Protein AF-0000000078951931 (afdb_homodimer)

Structure (mmCIF, N/CA/C/O backbone):
data_AF-0000000078951931-model_v1
#
loop_
_entity.id
_entity.type
_entity.pdbx_description
1 polymer 'ATP synthase F(0) sector subunit c'
#
loop_
_atom_site.group_PDB
_atom_site.id
_atom_site.type_symbol
_atom_site.label_atom_id
_atom_site.label_alt_id
_atom_site.label_comp_id
_atom_site.label_asym_id
_atom_site.label_entity_id
_atom_site.label_seq_id
_atom_site.pdbx_PDB_ins_code
_atom_site.Cartn_x
_atom_site.Cartn_y
_atom_site.Cartn_z
_atom_site.occupancy
_atom_site.B_iso_or_equiv
_atom_site.auth_seq_id
_atom_site.auth_comp_id
_atom_site.auth_asym_id
_atom_site.auth_atom_id
_atom_site.pdbx_PDB_model_num
ATOM 1 N N . MET A 1 1 ? -9.625 26.391 21.422 1 83.06 1 MET A N 1
ATOM 2 C CA . MET A 1 1 ? -8.258 25.922 21.219 1 83.06 1 MET A CA 1
ATOM 3 C C . MET A 1 1 ? -7.484 26.875 20.312 1 83.06 1 MET A C 1
ATOM 5 O O . MET A 1 1 ? -8.055 27.469 19.422 1 83.06 1 MET A O 1
ATOM 9 N N . ASP A 1 2 ? -6.27 27.219 20.656 1 94.44 2 ASP A N 1
ATOM 10 C CA . ASP A 1 2 ? -5.469 28.062 19.781 1 94.44 2 ASP A CA 1
ATOM 11 C C . ASP A 1 2 ? -4.844 27.266 18.641 1 94.44 2 ASP A C 1
ATOM 13 O O . ASP A 1 2 ? -4.934 26.031 18.625 1 94.44 2 ASP A O 1
ATOM 17 N N . VAL A 1 3 ? -4.27 27.922 17.781 1 95.19 3 VAL A N 1
ATOM 18 C CA . VAL A 1 3 ? -3.783 27.312 16.547 1 95.19 3 VAL A CA 1
ATOM 19 C C . VAL A 1 3 ? -2.635 26.359 16.859 1 95.19 3 VAL A C 1
ATOM 21 O O . VAL A 1 3 ? -2.521 25.281 16.25 1 95.19 3 VAL A O 1
ATOM 24 N N . GLU A 1 4 ? -1.838 26.672 17.75 1 95.44 4 GLU A N 1
ATOM 25 C CA . GLU A 1 4 ? -0.704 25.828 18.109 1 95.44 4 GLU A CA 1
ATOM 26 C C . GLU A 1 4 ? -1.172 24.516 18.719 1 95.44 4 GLU A C 1
ATOM 28 O O . GLU A 1 4 ? -0.627 23.453 18.406 1 95.44 4 GLU A O 1
ATOM 33 N N . ALA A 1 5 ? -2.049 24.547 19.594 1 97.38 5 ALA A N 1
ATOM 34 C CA . ALA A 1 5 ? -2.621 23.344 20.203 1 97.38 5 ALA A CA 1
ATOM 35 C C . ALA A 1 5 ? -3.287 22.469 19.141 1 97.38 5 ALA A C 1
ATOM 37 O O . ALA A 1 5 ? -3.168 21.234 19.188 1 97.38 5 ALA A O 1
ATOM 38 N N . ALA A 1 6 ? -3.979 23.047 18.281 1 97.25 6 ALA A N 1
ATOM 39 C CA . ALA A 1 6 ? -4.613 22.312 17.188 1 97.25 6 ALA A CA 1
ATOM 40 C C . ALA A 1 6 ? -3.568 21.625 16.297 1 97.25 6 ALA A C 1
ATOM 42 O O . ALA A 1 6 ? -3.783 20.516 15.828 1 97.25 6 ALA A O 1
ATOM 43 N N . ARG A 1 7 ? -2.471 22.344 16.047 1 97.31 7 ARG A N 1
ATOM 44 C CA . ARG A 1 7 ? -1.39 21.781 15.242 1 97.31 7 ARG A CA 1
ATOM 45 C C . ARG A 1 7 ? -0.777 20.562 15.914 1 97.31 7 ARG A C 1
ATOM 47 O O . ARG A 1 7 ? -0.593 19.516 15.266 1 97.31 7 ARG A O 1
ATOM 54 N N . VAL A 1 8 ? -0.581 20.672 17.156 1 97.25 8 VAL A N 1
ATOM 55 C CA . VAL A 1 8 ? 0.051 19.578 17.891 1 97.25 8 VAL A CA 1
ATOM 56 C C . VAL A 1 8 ? -0.883 18.375 17.922 1 97.25 8 VAL A C 1
ATOM 58 O O . VAL A 1 8 ? -0.468 17.25 17.609 1 97.25 8 VAL A O 1
ATOM 61 N N . LEU A 1 9 ? -2.08 18.609 18.188 1 97.88 9 LEU A N 1
ATOM 62 C CA . LEU A 1 9 ? -3.059 17.531 18.234 1 97.88 9 LEU A CA 1
ATOM 63 C C . LEU A 1 9 ? -3.225 16.891 16.859 1 97.88 9 LEU A C 1
ATOM 65 O O . LEU A 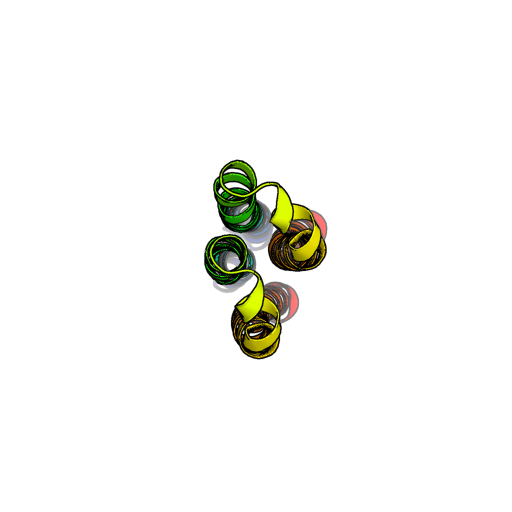1 9 ? -3.262 15.672 16.734 1 97.88 9 LEU A O 1
ATOM 69 N N . GLY A 1 10 ? -3.355 17.703 15.859 1 98.25 10 GLY A N 1
ATOM 70 C CA . GLY A 1 10 ? -3.516 17.203 14.508 1 98.25 10 GLY A CA 1
ATOM 71 C C . GLY A 1 10 ? -2.354 16.344 14.047 1 98.25 10 GLY A C 1
ATOM 72 O O . GLY A 1 10 ? -2.555 15.305 13.422 1 98.25 10 GLY A O 1
ATOM 73 N N . LYS A 1 11 ? -1.172 16.812 14.391 1 98.25 11 LYS A N 1
ATOM 74 C CA . LYS A 1 11 ? 0.007 16.062 13.984 1 98.25 11 LYS A CA 1
ATOM 75 C C . LYS A 1 11 ? 0.028 14.688 14.656 1 98.25 11 LYS A C 1
ATOM 77 O O . LYS A 1 11 ? 0.347 13.68 14.016 1 98.25 11 LYS A O 1
ATOM 82 N N . LEU A 1 12 ? -0.35 14.656 15.891 1 98.44 12 LEU A N 1
ATOM 83 C CA . LEU A 1 12 ? -0.288 13.414 16.656 1 98.44 12 LEU A CA 1
ATOM 84 C C . LEU A 1 12 ? -1.394 12.453 16.219 1 98.44 12 LEU A C 1
ATOM 86 O O . LEU A 1 12 ? -1.139 11.266 15.984 1 98.44 12 LEU A O 1
ATOM 90 N N . VAL A 1 13 ? -2.512 12.992 16.062 1 98.75 13 VAL A N 1
ATOM 91 C CA . VAL A 1 13 ? -3.631 12.148 15.641 1 98.75 13 VAL A CA 1
ATOM 92 C C . VAL A 1 13 ? -3.459 11.742 14.18 1 98.75 13 VAL A C 1
ATOM 94 O O . VAL A 1 13 ? -3.57 10.562 13.844 1 98.75 13 VAL A O 1
ATOM 97 N N . GLY A 1 14 ? -3.16 12.711 13.344 1 98.81 14 GLY A N 1
ATOM 98 C CA . GLY A 1 14 ? -2.953 12.406 11.938 1 98.81 14 GLY A CA 1
ATOM 99 C C . GLY A 1 14 ? -1.845 11.391 11.703 1 98.81 14 GLY A C 1
ATOM 100 O O . GLY A 1 14 ? -2.002 10.461 10.914 1 98.81 14 GLY A O 1
ATOM 101 N N . GLY A 1 15 ? -0.773 11.594 12.43 1 98.88 15 GLY A N 1
ATOM 102 C CA . GLY A 1 15 ? 0.333 10.656 12.32 1 98.88 15 GLY A CA 1
ATOM 103 C C . GLY A 1 15 ? -0.032 9.25 12.742 1 98.88 15 GLY A C 1
ATOM 104 O O . GLY A 1 15 ? 0.363 8.273 12.102 1 98.88 15 GLY A O 1
ATOM 105 N N . GLY A 1 16 ? -0.751 9.172 13.797 1 98.81 16 GLY A N 1
ATOM 106 C CA . GLY A 1 16 ? -1.22 7.871 14.242 1 98.81 16 GLY A CA 1
ATOM 107 C C . GL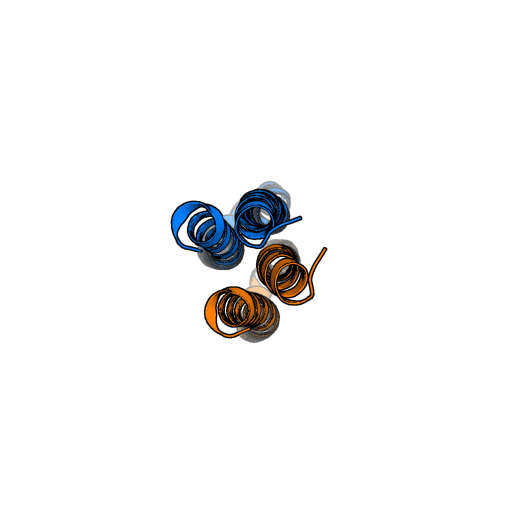Y A 1 16 ? -2.154 7.195 13.258 1 98.81 16 GLY A C 1
ATOM 108 O O . GLY A 1 16 ? -2.016 6.004 12.977 1 98.81 16 GLY A O 1
ATOM 109 N N . VAL A 1 17 ? -3.086 7.898 12.789 1 98.88 17 VAL A N 1
ATOM 110 C CA . VAL A 1 17 ? -4.043 7.375 11.82 1 98.88 17 VAL A CA 1
ATOM 111 C C . VAL A 1 17 ? -3.309 6.922 10.562 1 98.88 17 VAL A C 1
ATOM 113 O O . VAL A 1 17 ? -3.58 5.844 10.023 1 98.88 17 VAL A O 1
ATOM 116 N N . ALA A 1 18 ? -2.373 7.707 10.109 1 98.88 18 ALA A N 1
ATOM 117 C CA . ALA A 1 18 ? -1.583 7.324 8.938 1 98.88 18 ALA A CA 1
ATOM 118 C C . ALA A 1 18 ? -0.861 6 9.172 1 98.88 18 ALA A C 1
ATOM 120 O O . ALA A 1 18 ? -0.787 5.164 8.273 1 98.88 18 ALA A O 1
ATOM 121 N N . ALA A 1 19 ? -0.352 5.793 10.367 1 98.81 19 ALA A N 1
ATOM 122 C CA . ALA A 1 19 ? 0.378 4.57 10.695 1 98.81 19 ALA A CA 1
ATOM 123 C C . ALA A 1 19 ? -0.529 3.346 10.594 1 98.81 19 ALA A C 1
ATOM 125 O O . ALA A 1 19 ? -0.067 2.246 10.281 1 98.81 19 ALA A O 1
ATOM 126 N N . VAL A 1 20 ? -1.777 3.477 10.82 1 98.88 20 VAL A N 1
ATOM 127 C CA . VAL A 1 20 ? -2.73 2.383 10.664 1 98.88 20 VAL A CA 1
ATOM 128 C C . VAL A 1 20 ? -2.727 1.899 9.211 1 98.88 20 VAL A C 1
ATOM 130 O O . VAL A 1 20 ? -2.854 0.701 8.953 1 98.88 20 VAL A O 1
ATOM 133 N N . GLY A 1 21 ? -2.518 2.838 8.289 1 98.81 21 GLY A N 1
ATOM 134 C CA . GLY A 1 21 ? -2.418 2.465 6.887 1 98.81 21 GLY A CA 1
ATOM 135 C C . GLY A 1 21 ? -1.315 1.459 6.613 1 98.81 21 GLY A C 1
ATOM 136 O O . GLY A 1 21 ? -1.511 0.508 5.855 1 98.81 21 GLY A O 1
ATOM 137 N N . ALA A 1 22 ? -0.216 1.686 7.273 1 98.69 22 ALA A N 1
ATOM 138 C CA . ALA A 1 22 ? 0.871 0.719 7.137 1 98.69 22 ALA A CA 1
ATOM 139 C C . ALA A 1 22 ? 0.456 -0.65 7.668 1 98.69 22 ALA A C 1
ATOM 141 O O . ALA A 1 22 ? 0.81 -1.681 7.09 1 98.69 22 ALA A O 1
ATOM 142 N N . GLY A 1 23 ? -0.262 -0.701 8.719 1 98.69 23 GLY A N 1
ATOM 143 C CA . GLY A 1 23 ? -0.792 -1.947 9.25 1 98.69 23 GLY A CA 1
ATOM 144 C C . GLY A 1 23 ? -1.749 -2.641 8.297 1 98.69 23 GLY A C 1
ATOM 145 O O . GLY A 1 23 ? -1.657 -3.854 8.086 1 98.69 23 GLY A O 1
ATOM 146 N N . VAL A 1 24 ? -2.605 -1.891 7.723 1 98.69 24 VAL A N 1
ATOM 147 C CA . VAL A 1 24 ? -3.576 -2.43 6.777 1 98.69 24 VAL A CA 1
ATOM 148 C C . VAL A 1 24 ? -2.848 -3.012 5.566 1 98.69 24 VAL A C 1
ATOM 150 O O . VAL A 1 24 ? -3.254 -4.047 5.027 1 98.69 24 VAL A O 1
ATOM 153 N N . ALA A 1 25 ? -1.795 -2.383 5.172 1 98.81 25 ALA A N 1
ATOM 154 C CA . ALA A 1 25 ? -1.01 -2.865 4.039 1 98.81 25 ALA A CA 1
ATOM 155 C C . ALA A 1 25 ? -0.449 -4.258 4.312 1 98.81 25 ALA A C 1
ATOM 157 O O . ALA A 1 25 ? -0.232 -5.039 3.385 1 98.81 25 ALA A O 1
ATOM 158 N N . SER A 1 26 ? -0.201 -4.605 5.574 1 98.81 26 SER A N 1
ATOM 159 C CA . SER A 1 26 ? 0.3 -5.934 5.91 1 98.81 26 SER A CA 1
ATOM 160 C C . SER A 1 26 ? -0.688 -7.02 5.5 1 98.81 26 SER A C 1
ATOM 162 O O . SER A 1 26 ? -0.289 -8.141 5.184 1 98.81 26 SER A O 1
ATOM 164 N N . VAL A 1 27 ? -1.958 -6.699 5.484 1 98.69 27 VAL A N 1
ATOM 165 C CA . VAL A 1 27 ? -2.977 -7.652 5.051 1 98.69 27 VAL A CA 1
ATOM 166 C C . VAL A 1 27 ? -2.818 -7.934 3.559 1 98.69 27 VAL A C 1
ATOM 168 O O . VAL A 1 27 ? -2.914 -9.086 3.125 1 98.69 27 VAL A O 1
ATOM 171 N N . GLY A 1 28 ? -2.504 -6.895 2.805 1 98.69 28 GLY A N 1
ATOM 172 C CA . GLY A 1 28 ? -2.227 -7.078 1.39 1 98.69 28 GLY A CA 1
ATOM 173 C C . GLY A 1 28 ? -1.021 -7.961 1.128 1 98.69 28 GLY A C 1
ATOM 174 O O . GLY A 1 28 ? -1.112 -8.945 0.387 1 98.69 28 GLY A O 1
ATOM 175 N N . VAL A 1 29 ? 0.065 -7.676 1.806 1 98.81 29 VAL A N 1
ATOM 176 C CA . VAL A 1 29 ? 1.28 -8.469 1.68 1 98.81 29 VAL A CA 1
ATOM 177 C C . VAL A 1 29 ? 0.996 -9.914 2.086 1 98.81 29 VAL A C 1
ATOM 179 O O . VAL A 1 29 ? 1.388 -10.852 1.387 1 98.81 29 VAL A O 1
ATOM 182 N N . GLY A 1 30 ? 0.336 -10.078 3.123 1 98.75 30 GLY A N 1
ATOM 183 C CA . GLY A 1 30 ? -0.005 -11.406 3.615 1 98.75 30 GLY A CA 1
ATOM 184 C C . GLY A 1 30 ? -0.825 -12.211 2.629 1 98.75 30 GLY A C 1
ATOM 185 O O . GLY A 1 30 ? -0.602 -13.414 2.469 1 98.75 30 GLY A O 1
ATOM 186 N N . SER A 1 31 ? -1.733 -11.602 2.027 1 98.75 31 SER A N 1
ATOM 187 C CA . SER A 1 31 ? -2.584 -12.305 1.076 1 98.75 31 SER A CA 1
ATOM 188 C C . SER A 1 31 ? -1.775 -12.828 -0.106 1 98.75 31 SER A C 1
ATOM 190 O O . SER A 1 31 ? -2.047 -13.922 -0.616 1 98.75 31 SER A O 1
ATOM 192 N N . VAL A 1 32 ? -0.851 -12.094 -0.545 1 98.75 32 VAL A N 1
ATOM 193 C CA . VAL A 1 32 ? 0.017 -12.531 -1.633 1 98.75 32 VAL A CA 1
ATOM 194 C C . VAL A 1 32 ? 0.729 -13.82 -1.236 1 98.75 32 VAL A C 1
ATOM 196 O O . VAL A 1 32 ? 0.682 -14.812 -1.967 1 98.75 32 VAL A O 1
ATOM 199 N N . PHE A 1 33 ? 1.316 -13.797 -0.099 1 98.81 33 PHE A N 1
ATOM 200 C CA . PHE A 1 33 ? 2.072 -14.961 0.351 1 98.81 33 PHE A CA 1
ATOM 201 C C . PHE A 1 33 ? 1.139 -16.109 0.693 1 98.81 33 PHE A C 1
ATOM 203 O O . PHE A 1 33 ? 1.471 -17.281 0.46 1 98.81 33 PHE A O 1
ATOM 210 N N . ALA A 1 34 ? -0.011 -15.805 1.231 1 98.62 34 ALA A N 1
ATOM 211 C CA . ALA A 1 34 ? -0.974 -16.859 1.551 1 98.62 34 ALA A CA 1
ATOM 212 C C . ALA A 1 34 ? -1.398 -17.609 0.294 1 98.62 34 ALA A C 1
ATOM 214 O O . ALA A 1 34 ? -1.392 -18.844 0.271 1 98.62 34 ALA A O 1
ATOM 215 N N . GLY A 1 35 ? -1.745 -16.922 -0.699 1 98.31 35 GLY A N 1
ATOM 216 C CA . GLY A 1 35 ? -2.125 -17.531 -1.958 1 98.31 35 GLY A CA 1
ATOM 217 C C . GLY A 1 35 ? -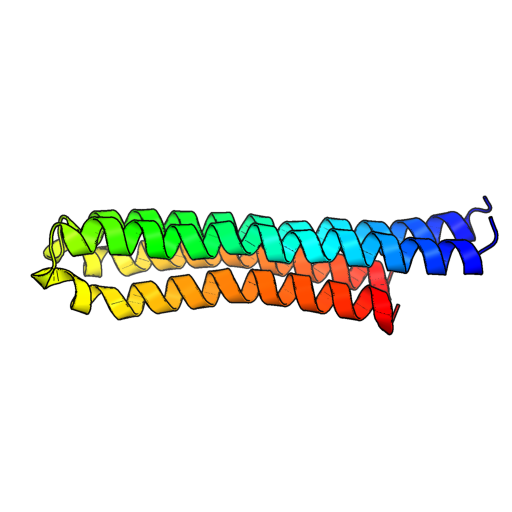1.016 -18.359 -2.572 1 98.31 35 GLY A C 1
ATOM 218 O O . GLY A 1 35 ? -1.261 -19.469 -3.074 1 98.31 35 GLY A O 1
ATOM 219 N N . PHE A 1 36 ? 0.169 -17.875 -2.463 1 98.75 36 PHE A N 1
ATOM 220 C CA . PHE A 1 36 ? 1.321 -18.578 -3.02 1 98.75 36 PHE A CA 1
ATOM 221 C C . PHE A 1 36 ? 1.627 -19.844 -2.217 1 98.75 36 PHE A C 1
ATOM 223 O O . PHE A 1 36 ? 1.715 -20.938 -2.779 1 98.75 36 PHE A O 1
ATOM 230 N N . LEU A 1 37 ? 1.75 -19.703 -0.9 1 98.56 37 LEU A N 1
ATOM 231 C CA . LEU A 1 37 ? 2.246 -20.781 -0.059 1 98.56 37 LEU A CA 1
ATOM 232 C C . LEU A 1 37 ? 1.237 -21.922 0.012 1 98.56 37 LEU A C 1
ATOM 234 O O . LEU A 1 37 ? 1.614 -23.094 -0.038 1 98.56 37 LEU A O 1
ATOM 238 N N . GLU A 1 38 ? 0.01 -21.5 0.114 1 98.25 38 GLU A N 1
ATOM 239 C CA . GLU A 1 38 ? -1.021 -22.531 0.151 1 98.25 38 GLU A CA 1
ATOM 240 C C . GLU A 1 38 ? -0.988 -23.391 -1.111 1 98.25 38 GLU A C 1
ATOM 242 O O . GLU A 1 38 ? -1.042 -24.625 -1.036 1 98.25 38 GLU A O 1
ATOM 247 N N . SER A 1 39 ? -0.819 -22.844 -2.254 1 98.25 39 SER A N 1
ATOM 248 C CA . SER A 1 39 ? -0.843 -23.547 -3.537 1 98.25 39 SER A CA 1
ATOM 249 C C . SER A 1 39 ? 0.5 -24.203 -3.832 1 98.25 39 SER A C 1
ATOM 251 O O . SER A 1 39 ? 0.55 -25.281 -4.422 1 98.25 39 SER A O 1
ATOM 253 N N . ALA A 1 40 ? 1.499 -23.594 -3.455 1 98.19 40 ALA A N 1
ATOM 254 C CA . ALA A 1 40 ? 2.838 -24.141 -3.664 1 98.19 40 ALA A CA 1
ATOM 255 C C . ALA A 1 40 ? 3.023 -25.438 -2.896 1 98.19 40 ALA A C 1
ATOM 257 O O . ALA A 1 40 ? 3.709 -26.359 -3.365 1 98.19 40 ALA A O 1
ATOM 258 N N . LEU A 1 41 ? 2.449 -25.516 -1.73 1 97.75 41 LEU A N 1
ATOM 259 C CA . LEU A 1 41 ? 2.545 -26.734 -0.929 1 97.75 41 LEU A CA 1
ATOM 260 C C . LEU A 1 41 ? 1.73 -27.859 -1.553 1 97.75 41 LEU A C 1
ATOM 262 O O . LEU A 1 41 ? 2.055 -29.047 -1.374 1 97.75 41 LEU A O 1
ATOM 266 N N . ARG A 1 42 ? 0.754 -27.516 -2.346 1 96.44 42 ARG A N 1
ATOM 267 C CA . ARG A 1 42 ? -0.082 -28.5 -3.023 1 96.44 42 ARG A CA 1
ATOM 268 C C . ARG A 1 42 ? 0.529 -28.906 -4.359 1 96.44 42 ARG A C 1
ATOM 270 O O . ARG A 1 42 ? 0.263 -30 -4.859 1 96.44 42 ARG A O 1
ATOM 277 N N . ASN A 1 43 ? 1.388 -28.016 -4.977 1 97.5 43 ASN A N 1
ATOM 278 C CA . ASN A 1 43 ? 2.074 -28.234 -6.242 1 97.5 43 ASN A CA 1
ATOM 279 C C . ASN A 1 43 ? 3.494 -27.672 -6.219 1 97.5 43 ASN A C 1
ATOM 281 O O . ASN A 1 43 ? 3.795 -26.703 -6.91 1 97.5 43 ASN A O 1
ATOM 285 N N . PRO A 1 44 ? 4.402 -28.281 -5.469 1 97.5 44 PRO A N 1
ATOM 286 C CA . PRO A 1 44 ? 5.75 -27.75 -5.262 1 97.5 44 PRO A CA 1
ATOM 287 C C . PRO A 1 44 ? 6.559 -27.672 -6.555 1 97.5 44 PRO A C 1
ATOM 289 O O . PRO A 1 44 ? 7.449 -26.828 -6.684 1 97.5 44 PRO A O 1
ATOM 292 N N . ALA A 1 45 ? 6.211 -28.391 -7.535 1 97.69 45 ALA A N 1
ATOM 293 C CA . ALA A 1 45 ? 6.961 -28.422 -8.789 1 97.69 45 ALA A CA 1
ATOM 294 C C . ALA A 1 45 ? 6.754 -27.141 -9.586 1 97.69 45 ALA A C 1
ATOM 296 O O . ALA A 1 45 ? 7.609 -26.766 -10.383 1 97.69 45 ALA A O 1
ATOM 297 N N . ALA A 1 46 ? 5.672 -26.5 -9.328 1 97.5 46 ALA A N 1
ATOM 298 C CA . ALA A 1 46 ? 5.336 -25.312 -10.102 1 97.5 46 ALA A CA 1
ATOM 299 C C . ALA A 1 46 ? 5.734 -24.031 -9.352 1 97.5 46 ALA A C 1
ATOM 301 O O . ALA A 1 46 ? 5.684 -22.938 -9.914 1 97.5 46 ALA A O 1
ATOM 302 N N . ALA A 1 47 ? 6.062 -24.109 -8.148 1 98.06 47 ALA A N 1
ATOM 303 C CA . ALA A 1 47 ? 6.227 -22.969 -7.25 1 98.06 47 ALA A CA 1
ATOM 304 C C . ALA A 1 47 ? 7.336 -22.047 -7.738 1 98.06 47 ALA A C 1
ATOM 306 O O . ALA A 1 47 ? 7.16 -20.828 -7.777 1 98.06 47 ALA A O 1
ATOM 307 N N . ASP A 1 48 ? 8.406 -22.547 -8.18 1 98 48 ASP A N 1
ATOM 308 C CA . ASP A 1 48 ? 9.555 -21.719 -8.57 1 98 48 ASP A CA 1
ATOM 309 C C . ASP A 1 48 ? 9.219 -20.859 -9.781 1 98 48 ASP A C 1
ATOM 311 O O . ASP A 1 48 ? 9.711 -19.734 -9.898 1 98 48 ASP A O 1
ATOM 315 N N . GLY A 1 49 ? 8.406 -21.359 -10.594 1 97.38 49 GLY A N 1
ATOM 316 C CA . GLY A 1 49 ? 8.031 -20.625 -11.797 1 97.38 49 GLY A CA 1
ATOM 317 C C . GLY A 1 49 ? 7.184 -19.406 -11.508 1 97.38 49 GLY A C 1
ATOM 318 O O . GLY A 1 49 ? 7.027 -18.531 -12.375 1 97.38 49 GLY A O 1
ATOM 319 N N . GLN A 1 50 ? 6.652 -19.438 -10.297 1 98.12 50 GLN A N 1
ATOM 320 C CA . GLN A 1 50 ? 5.758 -18.328 -9.953 1 98.12 50 GLN A CA 1
ATOM 321 C C . GLN A 1 50 ? 6.41 -17.391 -8.953 1 98.12 50 GLN A C 1
ATOM 323 O O . GLN A 1 50 ? 5.809 -16.391 -8.555 1 98.12 50 GLN A O 1
ATOM 328 N N . GLN A 1 51 ? 7.602 -17.547 -8.57 1 97.94 51 GLN A N 1
ATOM 329 C CA . GLN A 1 51 ? 8.281 -16.781 -7.531 1 97.94 51 GLN A CA 1
ATOM 330 C C . GLN A 1 51 ? 8.453 -15.32 -7.941 1 97.94 51 GLN A C 1
ATOM 332 O O . GLN A 1 51 ? 8.344 -14.422 -7.113 1 97.94 51 GLN A O 1
ATOM 337 N N . GLY A 1 52 ? 8.75 -15.156 -9.258 1 97.62 52 GLY A N 1
ATOM 338 C CA . GLY A 1 52 ? 8.875 -13.781 -9.727 1 97.62 52 GLY A CA 1
ATOM 339 C C . GLY A 1 52 ? 7.613 -12.969 -9.531 1 97.62 52 GLY A C 1
ATOM 340 O O . GLY A 1 52 ? 7.668 -11.828 -9.07 1 97.62 52 GLY A O 1
ATOM 341 N N . ARG A 1 53 ? 6.566 -13.617 -9.82 1 98.25 53 ARG A N 1
ATOM 342 C CA . ARG A 1 53 ? 5.277 -12.953 -9.664 1 98.25 53 ARG A CA 1
ATOM 343 C C . ARG A 1 53 ? 4.953 -12.734 -8.188 1 98.25 53 ARG A C 1
ATOM 345 O O . ARG A 1 53 ? 4.375 -11.711 -7.82 1 98.25 53 ARG A O 1
ATOM 352 N N . LEU A 1 54 ? 5.332 -13.617 -7.383 1 98.5 54 LEU A N 1
ATOM 353 C CA . LEU A 1 54 ? 5.184 -13.477 -5.938 1 98.5 54 LEU A CA 1
ATOM 354 C C . LEU A 1 54 ? 5.895 -12.227 -5.438 1 98.5 54 LEU A C 1
ATOM 356 O O . LEU A 1 54 ? 5.309 -11.422 -4.707 1 98.5 54 LEU A O 1
ATOM 360 N N . PHE A 1 55 ? 7.086 -12.047 -5.859 1 98.44 55 PHE A N 1
ATOM 361 C CA . PHE A 1 55 ? 7.91 -10.961 -5.348 1 98.44 55 PHE A CA 1
ATOM 362 C C . PHE A 1 55 ? 7.438 -9.617 -5.895 1 98.44 55 PHE A C 1
ATOM 364 O O . PHE A 1 55 ? 7.488 -8.609 -5.191 1 98.44 55 PHE A O 1
ATOM 371 N N . ILE A 1 56 ? 6.938 -9.648 -7.113 1 98.38 56 ILE A N 1
ATOM 372 C CA . ILE A 1 56 ? 6.391 -8.414 -7.676 1 98.38 56 ILE A CA 1
ATOM 373 C C . ILE A 1 56 ? 5.156 -7.988 -6.887 1 98.38 56 ILE A C 1
ATOM 375 O O . ILE A 1 56 ? 5.031 -6.824 -6.496 1 98.38 56 ILE A O 1
ATOM 379 N N . GLY A 1 57 ? 4.289 -8.969 -6.645 1 98.5 57 GLY A N 1
ATOM 380 C CA . GLY A 1 57 ? 3.111 -8.672 -5.84 1 98.5 57 GLY A CA 1
ATOM 381 C C . GLY A 1 57 ? 3.447 -8.203 -4.438 1 98.5 57 GLY A C 1
ATOM 382 O O . GLY A 1 57 ? 2.846 -7.254 -3.934 1 98.5 57 GLY A O 1
ATOM 383 N N . PHE A 1 58 ? 4.426 -8.875 -3.893 1 98.25 58 PHE A N 1
ATOM 384 C CA . PHE A 1 58 ? 4.918 -8.516 -2.568 1 98.25 58 PHE A CA 1
ATOM 385 C C . PHE A 1 58 ? 5.441 -7.086 -2.555 1 98.25 58 PHE A C 1
ATOM 387 O O . PHE A 1 58 ? 5.047 -6.285 -1.704 1 98.25 58 PHE A O 1
ATOM 394 N N . ALA A 1 59 ? 6.258 -6.762 -3.43 1 98.62 59 ALA A N 1
ATOM 395 C CA . ALA A 1 59 ? 6.902 -5.449 -3.48 1 98.62 59 ALA A CA 1
ATOM 396 C C . ALA A 1 59 ? 5.871 -4.344 -3.695 1 98.62 59 ALA A C 1
ATOM 398 O O . ALA A 1 59 ? 5.938 -3.291 -3.055 1 98.62 59 ALA A O 1
ATOM 399 N N . ALA A 1 60 ? 4.914 -4.602 -4.559 1 98.56 60 ALA A N 1
ATOM 400 C CA . ALA A 1 60 ? 3.891 -3.613 -4.887 1 98.56 60 ALA A CA 1
ATOM 401 C C . ALA A 1 60 ? 2.996 -3.328 -3.684 1 98.56 60 ALA A C 1
ATOM 403 O O . ALA A 1 60 ? 2.723 -2.168 -3.365 1 98.56 60 ALA A O 1
ATOM 404 N N . ALA A 1 61 ? 2.598 -4.383 -3.029 1 98.81 61 ALA A N 1
ATOM 405 C CA . ALA A 1 61 ? 1.761 -4.227 -1.842 1 98.81 61 ALA A CA 1
ATOM 406 C C . ALA A 1 61 ? 2.523 -3.531 -0.719 1 98.81 61 ALA A C 1
ATOM 408 O O . ALA A 1 61 ? 1.983 -2.645 -0.051 1 98.81 61 ALA A O 1
ATOM 409 N N . GLU A 1 62 ? 3.715 -3.955 -0.539 1 98.69 62 GLU A N 1
ATOM 410 C CA . GLU A 1 62 ? 4.574 -3.385 0.495 1 98.69 62 GLU A CA 1
ATOM 411 C C . GLU A 1 62 ? 4.793 -1.892 0.268 1 98.69 62 GLU A C 1
ATOM 413 O O . GLU A 1 62 ? 4.777 -1.105 1.218 1 98.69 62 GLU A O 1
ATOM 418 N N . LEU A 1 63 ? 5.035 -1.455 -0.967 1 98.75 63 LEU A N 1
ATOM 419 C CA . LEU A 1 63 ? 5.277 -0.058 -1.313 1 98.75 63 LEU A CA 1
ATOM 420 C C . LEU A 1 63 ? 4.152 0.833 -0.797 1 98.75 63 LEU A C 1
ATOM 422 O O . LEU A 1 63 ? 4.41 1.917 -0.269 1 98.75 63 LEU A O 1
ATOM 426 N N . LEU A 1 64 ? 2.965 0.352 -0.856 1 98.88 64 LEU A N 1
ATOM 427 C CA . LEU A 1 64 ? 1.813 1.136 -0.423 1 98.88 64 LEU A CA 1
ATOM 428 C C . LEU A 1 64 ? 1.816 1.314 1.092 1 98.88 64 LEU A C 1
ATOM 430 O O . LEU A 1 64 ? 1.405 2.361 1.599 1 98.88 64 LEU A O 1
ATOM 434 N N . GLY A 1 65 ? 2.232 0.333 1.846 1 98.81 65 GLY A N 1
ATOM 435 C CA . GLY A 1 65 ? 2.42 0.469 3.281 1 98.81 65 GLY A CA 1
ATOM 436 C C . GLY A 1 65 ? 3.52 1.446 3.65 1 98.81 65 GLY A C 1
ATOM 437 O O . GLY A 1 65 ? 3.359 2.252 4.57 1 98.81 65 GLY A O 1
ATOM 438 N N . LEU A 1 66 ? 4.609 1.322 2.92 1 98.81 66 LEU A N 1
ATOM 439 C CA . LEU A 1 66 ? 5.727 2.227 3.166 1 98.81 66 LEU A CA 1
ATOM 440 C C . LEU A 1 66 ? 5.316 3.678 2.932 1 98.81 66 LEU A C 1
ATOM 442 O O . LEU A 1 66 ? 5.742 4.574 3.662 1 98.81 66 LEU A O 1
ATOM 446 N N . LEU A 1 67 ? 4.465 3.914 1.945 1 98.88 67 LEU A N 1
ATOM 447 C CA . LEU A 1 67 ? 4 5.27 1.674 1 98.88 67 LEU A CA 1
ATOM 448 C C . LEU A 1 67 ? 3.172 5.801 2.838 1 98.88 67 LEU A C 1
ATOM 450 O O . LEU A 1 67 ? 3.316 6.965 3.229 1 98.88 67 LEU A O 1
ATOM 454 N N . SER A 1 68 ? 2.344 4.984 3.344 1 98.94 68 SER A N 1
ATOM 455 C CA . SER A 1 68 ? 1.591 5.379 4.531 1 98.94 68 SER A CA 1
ATOM 456 C C . SER A 1 68 ? 2.521 5.727 5.688 1 98.94 68 SER A C 1
ATOM 458 O O . SER A 1 68 ? 2.273 6.684 6.422 1 98.94 68 SER A O 1
ATOM 460 N N . PHE A 1 69 ? 3.529 4.961 5.871 1 98.88 69 PHE A N 1
ATOM 461 C C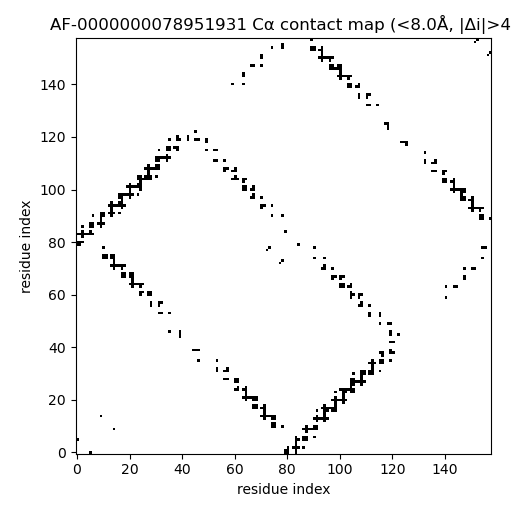A . PHE A 1 69 ? 4.512 5.207 6.922 1 98.88 69 PHE A CA 1
ATOM 462 C C . PHE A 1 69 ? 5.203 6.551 6.715 1 98.88 69 PHE A C 1
ATOM 464 O O . PHE A 1 69 ? 5.391 7.309 7.668 1 98.88 69 PHE A O 1
ATOM 471 N N . VAL A 1 70 ? 5.574 6.855 5.477 1 98.81 70 VAL A N 1
ATOM 472 C CA . VAL A 1 70 ? 6.23 8.125 5.16 1 98.81 70 VAL A CA 1
ATOM 473 C C . VAL A 1 70 ? 5.312 9.289 5.527 1 98.81 70 VAL A C 1
ATOM 475 O O . VAL A 1 70 ? 5.758 10.273 6.109 1 98.81 70 VAL A O 1
ATOM 478 N N . ILE A 1 71 ? 4.051 9.195 5.258 1 98.88 71 ILE A N 1
ATOM 479 C CA . ILE A 1 71 ? 3.098 10.242 5.598 1 98.88 71 ILE A CA 1
ATOM 480 C C . ILE A 1 71 ? 3.043 10.422 7.113 1 98.88 71 ILE A C 1
ATOM 482 O O . ILE A 1 71 ? 2.945 11.547 7.609 1 98.88 71 ILE A O 1
ATOM 486 N N . SER A 1 72 ? 3.07 9.281 7.781 1 98.88 72 SER A N 1
ATOM 487 C CA . SER A 1 72 ? 3.07 9.352 9.242 1 98.88 72 SER A CA 1
ATOM 488 C C . SER A 1 72 ? 4.262 10.156 9.75 1 98.88 72 SER A C 1
ATOM 490 O O . SER A 1 72 ? 4.105 11.039 10.602 1 98.88 72 SER A O 1
ATOM 492 N N . ILE A 1 73 ? 5.387 9.867 9.164 1 98.69 73 ILE A N 1
ATOM 493 C CA . ILE A 1 73 ? 6.609 10.555 9.562 1 98.69 73 ILE A CA 1
ATOM 494 C C . ILE A 1 73 ? 6.5 12.039 9.219 1 98.69 73 ILE A C 1
ATOM 496 O O . ILE A 1 73 ? 6.844 12.898 10.031 1 98.69 73 ILE A O 1
ATOM 500 N N . LEU A 1 74 ? 6.012 12.391 8.086 1 98.56 74 LEU A N 1
ATOM 501 C CA . LEU A 1 74 ? 5.863 13.773 7.652 1 98.56 74 LEU A CA 1
ATOM 502 C C . LEU A 1 74 ? 4.93 14.539 8.586 1 98.56 74 LEU A C 1
ATOM 504 O O . LEU A 1 74 ? 5.215 15.68 8.953 1 98.56 74 LEU A O 1
ATOM 508 N N . LEU A 1 75 ? 3.883 13.914 8.992 1 98.75 75 LEU A N 1
ATOM 509 C CA . LEU A 1 75 ? 2.916 14.555 9.883 1 98.75 75 LEU A CA 1
ATOM 510 C C . LEU A 1 75 ? 3.529 14.82 11.25 1 98.75 75 LEU A C 1
ATOM 512 O O . LEU A 1 75 ? 3.359 15.906 11.812 1 98.75 75 LEU A O 1
ATOM 516 N N . ILE A 1 76 ? 4.258 13.883 11.727 1 97.81 76 ILE A N 1
ATOM 517 C CA . ILE A 1 76 ? 4.75 13.961 13.102 1 97.81 76 ILE A CA 1
ATOM 518 C C . ILE A 1 76 ? 5.953 14.898 13.164 1 97.81 76 ILE A C 1
ATOM 520 O O . ILE A 1 76 ? 6.086 15.688 14.102 1 97.81 76 ILE A O 1
ATOM 524 N N . PHE A 1 77 ? 6.68 14.93 12.094 1 97 77 PHE A N 1
ATOM 525 C CA . PHE A 1 77 ? 7.969 15.586 12.258 1 97 77 PHE A CA 1
ATOM 526 C C . PHE A 1 77 ? 8.039 16.859 11.414 1 97 77 PHE A C 1
ATOM 528 O O . PHE A 1 77 ? 8.875 17.719 11.656 1 97 77 PHE A O 1
ATOM 535 N N . VAL A 1 78 ? 7.297 16.875 10.336 1 92.06 78 VAL A N 1
ATOM 536 C CA . VAL A 1 78 ? 7.496 17.984 9.398 1 92.06 78 VAL A CA 1
ATOM 537 C C . VAL A 1 78 ? 6.289 18.922 9.438 1 92.06 78 VAL A C 1
ATOM 539 O O . VAL A 1 78 ? 6.438 20.141 9.328 1 92.06 78 VAL A O 1
ATOM 542 N N . ALA A 1 79 ? 5.09 18.469 9.641 1 86.5 79 ALA A N 1
ATOM 543 C CA . ALA A 1 79 ? 3.891 19.281 9.508 1 86.5 79 ALA A CA 1
ATOM 544 C C . ALA A 1 79 ? 3.674 20.141 10.75 1 86.5 79 ALA A C 1
ATOM 546 O O . ALA A 1 79 ? 4.172 19.828 11.828 1 86.5 79 ALA A O 1
ATOM 547 N N . MET B 1 1 ? -13.18 26.922 19.406 1 76.81 1 MET B N 1
ATOM 548 C CA . MET B 1 1 ? -12.062 26.75 18.469 1 76.81 1 MET B CA 1
ATOM 549 C C . MET B 1 1 ? -12.188 27.703 17.297 1 76.81 1 MET B C 1
ATOM 551 O O . MET B 1 1 ? -13.281 27.922 16.781 1 76.81 1 MET B O 1
ATOM 555 N N . ASP B 1 2 ? -11.242 28.531 17.047 1 92.25 2 ASP B N 1
ATOM 556 C CA . ASP B 1 2 ? -11.266 29.469 15.93 1 92.25 2 ASP B CA 1
ATOM 557 C C . ASP B 1 2 ? -11.125 28.734 14.594 1 92.25 2 ASP B C 1
ATOM 559 O O . ASP B 1 2 ? -10.734 27.562 14.562 1 92.25 2 ASP B O 1
ATOM 563 N N . VAL B 1 3 ? -11.5 29.375 13.547 1 94.81 3 VAL B N 1
ATOM 564 C CA . VAL B 1 3 ? -11.57 28.766 12.219 1 94.81 3 VAL B CA 1
ATOM 565 C C . VAL B 1 3 ? -10.172 28.328 11.781 1 94.81 3 VAL B C 1
ATOM 567 O O . VAL B 1 3 ? -10.016 27.297 11.133 1 94.81 3 VAL B O 1
ATOM 570 N N . GLU B 1 4 ? -9.242 29.141 12.102 1 95.62 4 GLU B N 1
ATOM 571 C CA . GLU B 1 4 ? -7.875 28.797 11.719 1 95.62 4 GLU B CA 1
ATOM 572 C C . GLU B 1 4 ? -7.395 27.531 12.43 1 95.62 4 GLU B C 1
ATOM 574 O O . GLU B 1 4 ? -6.734 26.688 11.828 1 95.62 4 GLU B O 1
ATOM 579 N N . ALA B 1 5 ? -7.668 27.391 13.719 1 97.38 5 ALA B N 1
ATOM 580 C CA . ALA B 1 5 ? -7.316 26.188 14.477 1 97.38 5 ALA B CA 1
ATOM 581 C C . ALA B 1 5 ? -8.031 24.969 13.93 1 97.38 5 ALA B C 1
ATOM 583 O O . ALA B 1 5 ? -7.449 23.875 13.836 1 97.38 5 ALA B O 1
ATOM 584 N N . ALA B 1 6 ? -9.195 25.109 13.57 1 96.81 6 ALA B N 1
ATOM 585 C CA . ALA B 1 6 ? -9.984 24.016 12.992 1 96.81 6 ALA B CA 1
ATOM 586 C C . ALA B 1 6 ? -9.414 23.594 11.641 1 96.81 6 ALA B C 1
ATOM 588 O O . ALA B 1 6 ? -9.383 22.391 11.328 1 96.81 6 ALA B O 1
ATOM 589 N N . ARG B 1 7 ? -9 24.547 10.789 1 97.19 7 ARG B N 1
ATOM 590 C CA . ARG B 1 7 ? -8.414 24.25 9.484 1 97.19 7 ARG B CA 1
ATOM 591 C C . ARG B 1 7 ? -7.125 23.453 9.625 1 97.19 7 ARG B C 1
ATOM 593 O O . ARG B 1 7 ? -6.922 22.469 8.914 1 97.19 7 ARG B O 1
ATOM 600 N N . VAL B 1 8 ? -6.375 23.828 10.625 1 96.81 8 VAL B N 1
ATOM 601 C CA . VAL B 1 8 ? -5.086 23.156 10.82 1 96.81 8 VAL B CA 1
ATOM 602 C C . VAL B 1 8 ? -5.309 21.734 11.297 1 96.81 8 VAL B C 1
ATOM 604 O O . VAL B 1 8 ? -4.699 20.797 10.773 1 96.81 8 VAL B O 1
ATOM 607 N N . LEU B 1 9 ? -6.18 21.562 12.195 1 97.62 9 LEU B N 1
ATOM 608 C CA . LEU B 1 9 ? -6.504 20.234 12.695 1 97.62 9 LEU B CA 1
ATOM 609 C C . LEU B 1 9 ? -7.082 19.359 11.586 1 97.62 9 LEU B C 1
ATOM 611 O O . LEU B 1 9 ? -6.676 18.203 11.43 1 97.62 9 LEU B O 1
ATOM 615 N N . GLY B 1 10 ? -7.957 19.922 10.867 1 97.94 10 GLY B N 1
ATOM 616 C CA . GLY B 1 10 ? -8.609 19.188 9.797 1 97.94 10 GLY B CA 1
ATOM 617 C C . GLY B 1 10 ? -7.645 18.719 8.719 1 97.94 10 GLY B C 1
ATOM 618 O O . GLY B 1 10 ? -7.723 17.578 8.266 1 97.94 10 GLY B O 1
ATOM 619 N N . LYS B 1 11 ? -6.73 19.562 8.352 1 98.19 11 LYS B N 1
ATOM 620 C CA . LYS B 1 11 ? -5.816 19.188 7.281 1 98.19 11 LYS B CA 1
ATOM 621 C C . LYS B 1 11 ? -4.855 18.094 7.746 1 98.19 11 LYS B C 1
ATOM 623 O O . LYS B 1 11 ? -4.531 17.188 6.984 1 98.19 11 LYS B O 1
ATOM 628 N N . LEU B 1 12 ? -4.516 18.156 8.945 1 98.56 12 LEU B N 1
ATOM 629 C CA . LEU B 1 12 ? -3.535 17.188 9.422 1 98.56 12 LEU B CA 1
ATOM 630 C C . LEU B 1 12 ? -4.195 15.844 9.711 1 98.56 12 LEU B C 1
ATOM 632 O O . LEU B 1 12 ? -3.666 14.797 9.328 1 98.56 12 LEU B O 1
ATOM 636 N N . VAL B 1 13 ? -5.375 15.867 10.289 1 98.75 13 VAL B N 1
ATOM 637 C CA . VAL B 1 13 ? -6.109 14.625 10.516 1 98.75 13 VAL B CA 1
ATOM 638 C C . VAL B 1 13 ? -6.57 14.055 9.18 1 98.75 13 VAL B C 1
ATOM 640 O O . VAL B 1 13 ? -6.461 12.844 8.945 1 98.75 13 VAL B O 1
ATOM 643 N N . GLY B 1 14 ? -7.031 14.945 8.375 1 98.69 14 GLY B N 1
ATOM 644 C CA . GLY B 1 14 ? -7.434 14.516 7.043 1 98.69 14 GLY B CA 1
ATOM 645 C C . GLY B 1 14 ? -6.305 13.883 6.254 1 98.69 14 GLY B C 1
ATOM 646 O O . GLY B 1 14 ? -6.512 12.891 5.555 1 98.69 14 GLY B O 1
ATOM 647 N N . GLY B 1 15 ? -5.117 14.461 6.387 1 98.81 15 GLY B N 1
ATOM 648 C CA . GLY B 1 15 ? -3.955 13.867 5.742 1 98.81 15 GLY B CA 1
ATOM 649 C C . GLY B 1 15 ? -3.666 12.453 6.211 1 98.81 15 GLY B C 1
ATOM 650 O O . GLY B 1 15 ? -3.334 11.586 5.406 1 98.81 15 GLY B O 1
ATOM 651 N N . GLY B 1 16 ? -3.834 12.242 7.469 1 98.81 16 GLY B N 1
ATOM 652 C CA . GLY B 1 16 ? -3.654 10.906 8 1 98.81 16 GLY B CA 1
ATOM 653 C C . GLY B 1 16 ? -4.699 9.922 7.508 1 98.81 16 GLY B C 1
ATOM 654 O O . GLY B 1 16 ? -4.371 8.789 7.148 1 98.81 16 GLY B O 1
ATOM 655 N N . VAL B 1 17 ? -5.957 10.344 7.516 1 98.88 17 VAL B N 1
ATOM 656 C CA . VAL B 1 17 ? -7.047 9.5 7.043 1 98.88 17 VAL B CA 1
ATOM 657 C C . VAL B 1 17 ? -6.824 9.148 5.574 1 98.88 17 VAL B C 1
ATOM 659 O O . VAL B 1 17 ? -7.02 7.996 5.172 1 98.88 17 VAL B O 1
ATOM 662 N N . ALA B 1 18 ? -6.391 10.086 4.793 1 98.81 18 ALA B N 1
ATOM 663 C CA . ALA B 1 18 ? -6.109 9.828 3.383 1 98.81 18 ALA B CA 1
ATOM 664 C C . ALA B 1 18 ? -5.027 8.766 3.225 1 98.81 18 ALA B C 1
ATOM 666 O O . ALA B 1 18 ? -5.117 7.902 2.346 1 98.81 18 ALA B O 1
ATOM 667 N N . ALA B 1 19 ? -4.047 8.773 4.129 1 98.75 19 ALA B N 1
ATOM 668 C CA . ALA B 1 19 ? -2.938 7.824 4.047 1 98.75 19 ALA B CA 1
ATOM 669 C C . ALA B 1 19 ? -3.414 6.398 4.301 1 98.75 19 ALA B C 1
ATOM 671 O O . ALA B 1 19 ? -2.818 5.441 3.803 1 98.75 19 ALA B O 1
ATOM 672 N N . VAL B 1 20 ? -4.465 6.203 5.055 1 98.94 20 VAL B N 1
ATOM 673 C CA . VAL B 1 20 ? -5.051 4.883 5.27 1 98.94 20 VAL B CA 1
ATOM 674 C C . VAL B 1 20 ? -5.531 4.309 3.939 1 98.94 20 VAL B C 1
ATOM 676 O O . VAL B 1 20 ? -5.453 3.1 3.713 1 98.94 20 VAL B O 1
ATOM 679 N N . GLY B 1 21 ? -5.898 5.199 3.088 1 98.81 21 GLY B N 1
ATOM 680 C CA . GLY B 1 21 ? -6.316 4.785 1.759 1 98.81 21 GLY B CA 1
ATOM 681 C C . GLY B 1 21 ? -5.238 4.039 0.997 1 98.81 21 GLY B C 1
ATOM 682 O O . GLY B 1 21 ? -5.531 3.086 0.271 1 98.81 21 GLY B O 1
ATOM 683 N N . ALA B 1 22 ? -4.012 4.434 1.188 1 98.75 22 ALA B N 1
ATOM 684 C CA . ALA B 1 22 ? -2.91 3.715 0.552 1 98.75 22 ALA B CA 1
ATOM 685 C C . ALA B 1 22 ? -2.787 2.297 1.104 1 98.75 22 ALA B C 1
ATOM 687 O O . ALA B 1 22 ? -2.531 1.353 0.356 1 98.75 22 ALA B O 1
ATOM 688 N N . GLY B 1 23 ? -3.027 2.139 2.355 1 98.69 23 GLY B N 1
ATOM 689 C CA . GLY B 1 23 ? -3.053 0.813 2.951 1 98.69 23 GLY B CA 1
ATOM 690 C C . GLY B 1 23 ? -4.16 -0.067 2.402 1 98.69 23 GLY B C 1
ATOM 691 O O . GLY B 1 23 ? -3.934 -1.242 2.104 1 98.69 23 GLY B O 1
ATOM 692 N N . VAL B 1 24 ? -5.316 0.484 2.275 1 98.81 24 VAL B N 1
ATOM 693 C CA . VAL B 1 24 ? -6.461 -0.246 1.738 1 98.81 24 VAL B CA 1
ATOM 694 C C . VAL B 1 24 ? -6.172 -0.671 0.3 1 98.81 24 VAL B C 1
ATOM 696 O O . VAL B 1 24 ? -6.52 -1.783 -0.106 1 98.81 24 VAL B O 1
ATOM 699 N N . ALA B 1 25 ? -5.535 0.179 -0.472 1 98.88 25 ALA B N 1
ATOM 700 C CA . ALA B 1 25 ? -5.156 -0.168 -1.839 1 98.88 25 ALA B CA 1
ATOM 701 C C . ALA B 1 25 ? -4.215 -1.369 -1.859 1 98.88 25 ALA B C 1
ATOM 703 O O . ALA B 1 25 ? -4.254 -2.182 -2.785 1 98.88 25 ALA B O 1
ATOM 704 N N . SER B 1 26 ? -3.35 -1.502 -0.852 1 98.88 26 SER B N 1
ATOM 705 C CA . SER B 1 26 ? -2.465 -2.658 -0.743 1 98.88 26 SER B CA 1
ATOM 706 C C . SER B 1 26 ? -3.26 -3.955 -0.651 1 98.88 26 SER B C 1
ATOM 708 O O . SER B 1 26 ? -2.848 -4.98 -1.196 1 98.88 26 SER B O 1
ATOM 710 N N . VAL B 1 27 ? -4.402 -3.934 0.037 1 98.88 27 VAL B N 1
ATOM 711 C CA . VAL B 1 27 ? -5.273 -5.102 0.124 1 98.88 27 VAL B CA 1
ATOM 712 C C . VAL B 1 27 ? -5.801 -5.457 -1.264 1 98.88 27 VAL B C 1
ATOM 714 O O . VAL B 1 27 ? -5.883 -6.633 -1.622 1 98.88 27 VAL B O 1
ATOM 717 N N . GLY B 1 28 ? -6.094 -4.434 -1.995 1 98.75 28 GLY B N 1
ATOM 718 C CA . GLY B 1 28 ? -6.492 -4.648 -3.375 1 98.75 28 GLY B CA 1
ATOM 719 C C . GLY B 1 28 ? -5.414 -5.312 -4.211 1 98.75 28 GLY B C 1
ATOM 720 O O . GLY B 1 28 ? -5.676 -6.309 -4.895 1 98.75 28 GLY B O 1
ATOM 721 N N . VAL B 1 29 ? -4.195 -4.82 -4.133 1 98.81 29 VAL B N 1
ATOM 722 C CA . VAL B 1 29 ? -3.066 -5.406 -4.848 1 98.81 29 VAL B CA 1
ATOM 723 C C . VAL B 1 29 ? -2.873 -6.855 -4.406 1 98.81 29 VAL B C 1
ATOM 725 O O . VAL B 1 29 ? -2.713 -7.75 -5.242 1 98.81 29 VAL B O 1
ATOM 728 N N . GLY B 1 30 ? -2.939 -7.055 -3.146 1 98.81 30 GLY B N 1
ATOM 729 C CA . GLY B 1 30 ? -2.771 -8.398 -2.604 1 98.81 30 GLY B CA 1
ATOM 730 C C . GLY B 1 30 ? -3.795 -9.383 -3.125 1 98.81 30 GLY B C 1
ATOM 731 O O . GLY B 1 30 ? -3.459 -10.531 -3.434 1 98.81 30 GLY B O 1
ATOM 732 N N . SER B 1 31 ? -5.008 -8.938 -3.215 1 98.69 31 SER B N 1
ATOM 733 C CA . SER B 1 31 ? -6.074 -9.82 -3.686 1 98.69 31 SER B CA 1
ATOM 734 C C . SER B 1 31 ? -5.855 -10.227 -5.141 1 98.69 31 SER B C 1
ATOM 736 O O . SER B 1 31 ? -6.109 -11.367 -5.516 1 98.69 31 SER B O 1
ATOM 738 N N . VAL B 1 32 ? -5.414 -9.352 -5.969 1 98.81 32 VAL B N 1
ATOM 739 C CA . VAL B 1 32 ? -5.133 -9.617 -7.375 1 98.81 32 VAL B CA 1
ATOM 740 C C . VAL B 1 32 ? -4.055 -10.695 -7.492 1 98.81 32 VAL B C 1
ATOM 742 O O . VAL B 1 32 ? -4.234 -11.688 -8.195 1 98.81 32 VAL B O 1
ATOM 745 N N . PHE B 1 33 ? -3.012 -10.547 -6.742 1 98.81 33 PHE B N 1
ATOM 746 C CA . PHE B 1 33 ? -1.896 -11.484 -6.84 1 98.81 33 PHE B CA 1
ATOM 747 C C . PHE B 1 33 ? -2.227 -12.797 -6.148 1 98.81 33 PHE B C 1
ATOM 749 O O . PHE B 1 33 ? -1.823 -13.867 -6.609 1 98.81 33 PHE B O 1
ATOM 756 N N . ALA B 1 34 ? -2.936 -12.703 -5.062 1 98.75 34 ALA B N 1
ATOM 757 C CA . ALA B 1 34 ? -3.348 -13.93 -4.391 1 98.75 34 ALA B CA 1
ATOM 758 C C . ALA B 1 34 ? -4.16 -14.82 -5.328 1 98.75 34 ALA B C 1
ATOM 760 O O . ALA B 1 34 ? -3.881 -16.016 -5.461 1 98.75 34 ALA B O 1
ATOM 761 N N . GLY B 1 35 ? -5.141 -14.227 -5.969 1 98.62 35 GLY B N 1
ATOM 762 C CA . GLY B 1 35 ? -5.953 -14.984 -6.91 1 98.62 35 GLY B CA 1
ATOM 763 C C . GLY B 1 35 ? -5.152 -15.562 -8.062 1 98.62 35 GLY B C 1
ATOM 764 O O . GLY B 1 35 ? -5.316 -16.734 -8.414 1 98.62 35 GLY B O 1
ATOM 765 N N . PHE B 1 36 ? -4.32 -14.797 -8.602 1 98.81 36 PHE B N 1
ATOM 766 C CA . PHE B 1 36 ? -3.506 -15.242 -9.727 1 98.81 36 PHE B CA 1
ATOM 767 C C . PHE B 1 36 ? -2.611 -16.406 -9.312 1 98.81 36 PHE B C 1
ATOM 769 O O . PHE B 1 36 ? -2.576 -17.438 -9.992 1 98.81 36 PHE B O 1
ATOM 776 N N . LEU B 1 37 ? -1.905 -16.25 -8.203 1 98.56 37 LEU B N 1
ATOM 777 C CA . LEU B 1 37 ? -0.901 -17.234 -7.801 1 98.56 37 LEU B CA 1
ATOM 778 C C . LEU B 1 37 ? -1.555 -18.562 -7.414 1 98.56 37 LEU B C 1
ATOM 780 O O . LEU B 1 37 ? -1.036 -19.625 -7.734 1 98.56 37 LEU B O 1
ATOM 784 N N . GLU B 1 38 ? -2.678 -18.406 -6.785 1 98.44 38 GLU B N 1
ATOM 785 C CA . GLU B 1 38 ? -3.416 -19.625 -6.461 1 98.44 38 GLU B CA 1
ATOM 786 C C . GLU B 1 38 ? -3.811 -20.391 -7.727 1 98.44 38 GLU B C 1
ATOM 788 O O . GLU B 1 38 ? -3.611 -21.594 -7.82 1 98.44 38 GLU B O 1
ATOM 793 N N . SER B 1 39 ? -4.266 -19.734 -8.734 1 98.38 39 SER B N 1
ATOM 794 C CA . SER B 1 39 ? -4.719 -20.344 -9.977 1 98.38 39 SER B CA 1
ATOM 795 C C . SER B 1 39 ? -3.543 -20.797 -10.836 1 98.38 39 SER B C 1
ATOM 797 O O . SER B 1 39 ? -3.596 -21.859 -11.461 1 98.38 39 SER B O 1
ATOM 799 N N . ALA B 1 40 ? -2.531 -20.047 -10.852 1 98.44 40 ALA B N 1
ATOM 800 C CA . ALA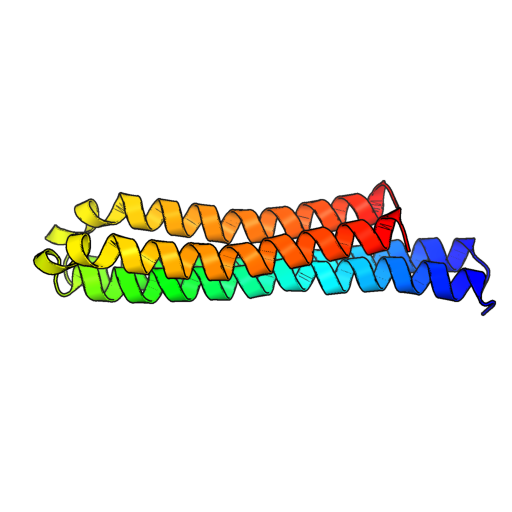 B 1 40 ? -1.353 -20.359 -11.656 1 98.44 40 ALA B CA 1
ATOM 801 C C . ALA B 1 40 ? -0.671 -21.625 -11.172 1 98.44 40 ALA B C 1
ATOM 803 O O . ALA B 1 40 ? -0.134 -22.406 -11.969 1 98.44 40 ALA B O 1
ATOM 804 N N . LEU B 1 41 ? -0.773 -21.875 -9.883 1 98.19 41 LEU B N 1
ATOM 805 C CA . LEU B 1 41 ? -0.128 -23.062 -9.344 1 98.19 41 LEU B CA 1
ATOM 806 C C . LEU B 1 41 ? -1.013 -24.281 -9.516 1 98.19 41 LEU B C 1
ATOM 808 O O . LEU B 1 41 ? -0.526 -25.422 -9.477 1 98.19 41 LEU B O 1
ATOM 812 N N . ARG B 1 42 ? -2.291 -23.984 -9.766 1 96.38 42 ARG B N 1
ATOM 813 C CA . ARG B 1 42 ? -3.211 -25.078 -10.086 1 96.38 42 ARG B CA 1
ATOM 814 C C . ARG B 1 42 ? -3.131 -25.453 -11.562 1 96.38 42 ARG B C 1
ATOM 816 O O . ARG B 1 42 ? -3.352 -26.609 -11.93 1 96.38 42 ARG B O 1
ATOM 823 N N . ASN B 1 43 ? -2.74 -24.516 -12.414 1 97.12 43 ASN B N 1
ATOM 824 C CA . ASN B 1 43 ? -2.607 -24.688 -13.859 1 97.12 43 ASN B CA 1
ATOM 825 C C . ASN B 1 43 ? -1.436 -23.891 -14.414 1 97.12 43 ASN B C 1
ATOM 827 O O . ASN B 1 43 ? -1.636 -22.875 -15.086 1 97.12 43 ASN B O 1
ATOM 831 N N . PRO B 1 44 ? -0.208 -24.344 -14.203 1 97.06 44 PRO B N 1
ATOM 832 C CA . PRO B 1 44 ? 0.987 -23.578 -14.562 1 97.06 44 PRO B CA 1
ATOM 833 C C . PRO B 1 44 ? 1.1 -23.328 -16.062 1 97.06 44 PRO B C 1
ATOM 835 O O . PRO B 1 44 ? 1.671 -22.312 -16.484 1 97.06 44 PRO B O 1
ATOM 838 N N . ALA B 1 45 ? 0.511 -24.062 -16.828 1 97.5 45 ALA B N 1
ATOM 839 C CA . ALA B 1 45 ? 0.613 -23.922 -18.281 1 97.5 45 ALA B CA 1
ATOM 840 C C . ALA B 1 45 ? -0.16 -22.703 -18.781 1 97.5 45 ALA B C 1
ATOM 842 O O . ALA B 1 45 ? 0.148 -22.156 -19.844 1 97.5 45 ALA B O 1
ATOM 843 N N . ALA B 1 46 ? -1.112 -22.266 -18.031 1 97.31 46 ALA B N 1
ATOM 844 C CA . ALA B 1 46 ? -1.966 -21.141 -18.438 1 97.31 46 ALA B CA 1
ATOM 845 C C . ALA B 1 46 ? -1.463 -19.828 -17.859 1 97.31 46 ALA B C 1
ATOM 847 O O . ALA B 1 46 ? -1.924 -18.75 -18.266 1 97.31 46 ALA B O 1
ATOM 848 N N . ALA B 1 47 ? -0.575 -19.828 -16.984 1 97.69 47 ALA B N 1
ATOM 849 C CA . ALA B 1 47 ? -0.191 -18.672 -16.172 1 97.69 47 ALA B CA 1
ATOM 850 C C . ALA B 1 47 ? 0.376 -17.562 -17.047 1 97.69 47 ALA B C 1
ATOM 852 O O . ALA B 1 47 ? -0.023 -16.391 -16.922 1 97.69 47 ALA B O 1
ATOM 853 N N . ASP B 1 48 ? 1.247 -17.875 -17.891 1 97.62 48 ASP B N 1
ATOM 854 C CA . ASP B 1 48 ? 1.921 -16.859 -18.688 1 97.62 48 ASP B CA 1
ATOM 855 C C . ASP B 1 48 ? 0.931 -16.125 -19.594 1 97.62 48 ASP B C 1
ATOM 857 O O . ASP B 1 48 ? 1.073 -14.922 -19.828 1 97.62 48 ASP B O 1
ATOM 861 N N . GLY B 1 49 ? 0.019 -16.812 -19.969 1 98.06 49 GLY B N 1
ATOM 862 C CA . GLY B 1 49 ? -0.981 -16.203 -20.828 1 98.06 49 GLY B CA 1
ATOM 863 C C . GLY B 1 49 ? -1.871 -15.203 -20.109 1 98.06 49 GLY B C 1
ATOM 864 O O . GLY B 1 49 ? -2.568 -14.414 -20.75 1 98.06 49 GLY B O 1
ATOM 865 N N . GLN B 1 50 ? -1.877 -15.242 -18.797 1 98.25 50 GLN B N 1
ATOM 866 C CA . GLN B 1 50 ? -2.74 -14.375 -18 1 98.25 50 GLN B CA 1
ATOM 867 C C . GLN B 1 50 ? -1.947 -13.227 -17.375 1 98.25 50 GLN B C 1
ATOM 869 O O . GLN B 1 50 ? -2.52 -12.359 -16.719 1 98.25 50 GLN B O 1
ATOM 874 N N . GLN B 1 51 ? -0.749 -13.117 -17.625 1 97.5 51 GLN B N 1
ATOM 875 C CA . GLN B 1 51 ? 0.134 -12.164 -16.953 1 97.5 51 GLN B CA 1
ATOM 876 C C . GLN B 1 51 ? -0.261 -10.727 -17.297 1 97.5 51 GLN B C 1
ATOM 878 O O . GLN B 1 51 ? -0.212 -9.852 -16.422 1 97.5 51 GLN B O 1
ATOM 883 N N . GLY B 1 52 ? -0.614 -10.5 -18.578 1 97.88 52 GLY B N 1
ATOM 884 C CA . GLY B 1 52 ? -1.064 -9.164 -18.922 1 97.88 52 GLY B CA 1
ATOM 885 C C . GLY B 1 52 ? -2.24 -8.695 -18.094 1 97.88 52 GLY B C 1
ATOM 886 O O . GLY B 1 52 ? -2.271 -7.543 -17.656 1 97.88 52 GLY B O 1
ATOM 887 N N . ARG B 1 53 ? -3.211 -9.57 -17.844 1 98.31 53 ARG B N 1
ATOM 888 C CA . ARG B 1 53 ? -4.383 -9.25 -17.031 1 98.31 53 ARG B CA 1
ATOM 889 C C . ARG B 1 53 ? -4 -9.016 -15.578 1 98.31 53 ARG B C 1
ATOM 891 O O . ARG B 1 53 ? -4.551 -8.133 -14.922 1 98.31 53 ARG B O 1
ATOM 898 N N . LEU B 1 54 ? -3.107 -9.758 -15.164 1 98.31 54 LEU B N 1
ATOM 899 C CA . LEU B 1 54 ? -2.57 -9.57 -13.82 1 98.31 54 LEU B CA 1
ATOM 900 C C . LEU B 1 54 ? -2.021 -8.164 -13.641 1 98.31 54 LEU B C 1
ATOM 902 O O . LEU B 1 54 ? -2.361 -7.477 -12.672 1 98.31 54 LEU B O 1
ATOM 906 N N . PHE B 1 55 ? -1.278 -7.711 -14.586 1 98.06 55 PHE B N 1
ATOM 907 C CA . PHE B 1 55 ? -0.58 -6.434 -1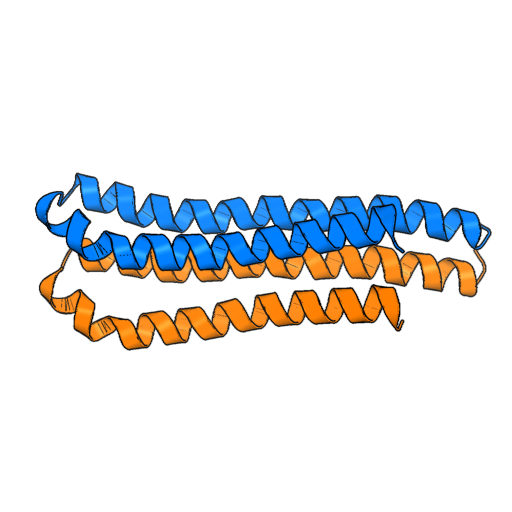4.461 1 98.06 55 PHE B CA 1
ATOM 908 C C . PHE B 1 55 ? -1.546 -5.27 -14.633 1 98.06 55 PHE B C 1
ATOM 910 O O . PHE B 1 55 ? -1.376 -4.219 -14.016 1 98.06 55 PHE B O 1
ATOM 917 N N . ILE B 1 56 ? -2.561 -5.52 -15.406 1 98.19 56 ILE B N 1
ATOM 918 C CA . ILE B 1 56 ? -3.588 -4.492 -15.523 1 98.19 56 ILE B CA 1
ATOM 919 C C . ILE B 1 56 ? -4.309 -4.324 -14.195 1 98.19 56 ILE B C 1
ATOM 921 O O . ILE B 1 56 ? -4.496 -3.199 -13.719 1 98.19 56 ILE B O 1
ATOM 925 N N . GLY B 1 57 ? -4.723 -5.438 -13.602 1 98.25 57 GLY B N 1
ATOM 926 C CA . GLY B 1 57 ? -5.328 -5.379 -12.281 1 98.25 57 GLY B CA 1
ATOM 927 C C . GLY B 1 57 ? -4.422 -4.75 -11.234 1 98.25 57 GLY B C 1
ATOM 928 O O . GLY B 1 57 ? -4.863 -3.916 -10.445 1 98.25 57 GLY B O 1
ATOM 929 N N . PHE B 1 58 ? -3.264 -5.195 -11.406 1 97.25 58 PHE B N 1
ATOM 930 C CA . PHE B 1 58 ? -2.223 -4.66 -10.539 1 97.25 58 PHE B CA 1
ATOM 931 C C . PHE B 1 58 ? -2.105 -3.15 -10.703 1 97.25 58 PHE B C 1
ATOM 933 O O . PHE B 1 58 ? -2.135 -2.412 -9.711 1 97.25 58 PHE B O 1
ATOM 940 N N . ALA B 1 59 ? -1.989 -2.637 -11.82 1 98.31 59 ALA B N 1
ATOM 941 C CA . ALA B 1 59 ? -1.794 -1.221 -12.125 1 98.31 59 ALA B CA 1
ATOM 942 C C . ALA B 1 59 ? -2.982 -0.389 -11.648 1 98.31 59 ALA B C 1
ATOM 944 O O . ALA B 1 59 ? -2.805 0.695 -11.086 1 98.31 59 ALA B O 1
ATOM 945 N N . ALA B 1 60 ? -4.195 -0.891 -11.812 1 98.5 60 ALA B N 1
ATOM 946 C CA . ALA B 1 60 ? -5.414 -0.19 -11.406 1 98.5 60 ALA B CA 1
ATOM 947 C C . ALA B 1 60 ? -5.477 -0.029 -9.891 1 98.5 60 ALA B C 1
ATOM 949 O O . ALA B 1 60 ? -5.762 1.062 -9.391 1 98.5 60 ALA B O 1
ATOM 950 N N . ALA B 1 61 ? -5.113 -1.111 -9.227 1 98.69 61 ALA B N 1
ATOM 951 C CA . ALA B 1 61 ? -5.133 -1.074 -7.766 1 98.69 61 ALA B CA 1
ATOM 952 C C . ALA B 1 61 ? -4.047 -0.148 -7.223 1 98.69 61 ALA B C 1
ATOM 954 O O . ALA B 1 61 ? -4.297 0.643 -6.312 1 98.69 61 ALA B O 1
ATOM 955 N N . GLU B 1 62 ? -2.906 -0.297 -7.816 1 98.69 62 GLU B N 1
ATOM 956 C CA . GLU B 1 62 ? -1.778 0.528 -7.395 1 98.69 62 GLU B CA 1
ATOM 957 C C . GLU B 1 62 ? -2.094 2.014 -7.547 1 98.69 62 GLU B C 1
ATOM 959 O O . GLU B 1 62 ? -1.81 2.811 -6.648 1 98.69 62 GLU B O 1
ATOM 964 N N . LEU B 1 63 ? -2.684 2.426 -8.664 1 98.56 63 LEU B N 1
ATOM 965 C CA . LEU B 1 63 ? -2.994 3.82 -8.961 1 98.56 63 LEU B CA 1
ATOM 966 C C . LEU B 1 63 ? -3.871 4.426 -7.871 1 98.56 63 LEU B C 1
ATOM 968 O O . LEU B 1 63 ? -3.666 5.574 -7.469 1 98.56 63 LEU B O 1
ATOM 972 N N . LEU B 1 64 ? -4.766 3.658 -7.363 1 98.75 64 LEU B N 1
ATOM 973 C CA . LEU B 1 64 ? -5.668 4.156 -6.328 1 98.75 64 LEU B CA 1
ATOM 974 C C . LEU B 1 64 ? -4.906 4.461 -5.043 1 98.75 64 LEU B C 1
ATOM 97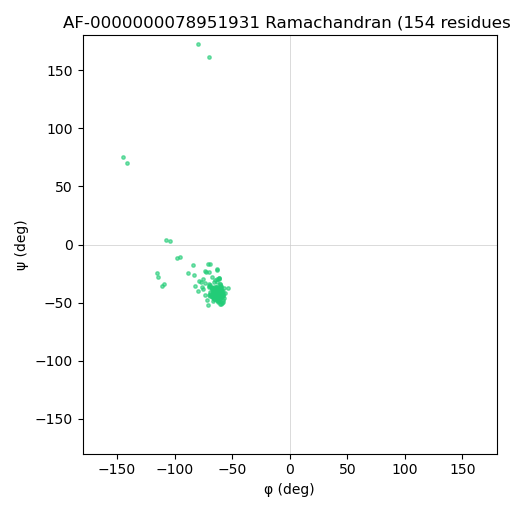6 O O . LEU B 1 64 ? -5.223 5.426 -4.344 1 98.75 64 LEU B O 1
ATOM 980 N N . GLY B 1 65 ? -3.912 3.629 -4.734 1 98.81 65 GLY B N 1
ATOM 981 C CA . GLY B 1 65 ? -3.062 3.887 -3.584 1 98.81 65 GLY B CA 1
ATOM 982 C C . GLY B 1 65 ? -2.197 5.121 -3.746 1 98.81 65 GLY B C 1
ATOM 983 O O . GLY B 1 65 ? -2.072 5.926 -2.818 1 98.81 65 GLY B O 1
ATOM 984 N N . LEU B 1 66 ? -1.67 5.262 -4.957 1 98.81 66 LEU B N 1
ATOM 985 C CA . LEU B 1 66 ? -0.848 6.434 -5.242 1 98.81 66 LEU B CA 1
ATOM 986 C C . LEU B 1 66 ? -1.675 7.711 -5.148 1 98.81 66 LEU B C 1
ATOM 988 O O . LEU B 1 66 ? -1.187 8.742 -4.676 1 98.81 66 LEU B O 1
ATOM 992 N N . LEU B 1 67 ? -2.918 7.668 -5.555 1 98.88 67 LEU B N 1
ATOM 993 C CA . LEU B 1 67 ? -3.803 8.82 -5.473 1 98.88 67 LEU B CA 1
ATOM 994 C C . LEU B 1 67 ? -4.074 9.195 -4.02 1 98.88 67 LEU B C 1
ATOM 996 O O . LEU B 1 67 ? -4.125 10.383 -3.68 1 98.88 67 LEU B O 1
ATOM 1000 N N . SER B 1 68 ? -4.246 8.195 -3.244 1 98.94 68 SER B N 1
ATOM 1001 C CA . SER B 1 68 ? -4.418 8.453 -1.817 1 98.94 68 SER B CA 1
ATOM 1002 C C . SER B 1 68 ? -3.205 9.172 -1.234 1 98.94 68 SER B C 1
ATOM 1004 O O . SER B 1 68 ? -3.35 10.078 -0.411 1 98.94 68 SER B O 1
ATOM 1006 N N . PHE B 1 69 ? -2.074 8.781 -1.641 1 98.88 69 PHE B N 1
ATOM 1007 C CA . PHE B 1 69 ? -0.837 9.406 -1.197 1 98.88 69 PHE B CA 1
ATOM 1008 C C . PHE B 1 69 ? -0.796 10.875 -1.619 1 98.88 69 PHE B C 1
ATOM 1010 O O . PHE B 1 69 ? -0.471 11.75 -0.813 1 98.88 69 PHE B O 1
ATOM 1017 N N . VAL B 1 70 ? -1.199 11.141 -2.852 1 98.88 70 VAL B N 1
ATOM 1018 C CA . VAL B 1 70 ? -1.193 12.5 -3.373 1 98.88 70 VAL B CA 1
ATOM 1019 C C . VAL B 1 70 ? -2.164 13.367 -2.57 1 98.88 70 VAL B C 1
ATOM 1021 O O . VAL B 1 70 ? -1.844 14.5 -2.209 1 98.88 70 VAL B O 1
ATOM 1024 N N . ILE B 1 71 ? -3.289 12.852 -2.27 1 98.88 71 ILE B N 1
ATOM 1025 C CA . ILE B 1 71 ? -4.285 13.602 -1.508 1 98.88 71 ILE B CA 1
ATOM 1026 C C . ILE B 1 71 ? -3.734 13.93 -0.124 1 98.88 71 ILE B C 1
ATOM 1028 O O . ILE B 1 71 ? -3.943 15.039 0.384 1 98.88 71 ILE B O 1
ATOM 1032 N N . SER B 1 72 ? -3.033 12.977 0.482 1 98.88 72 SER B N 1
ATOM 1033 C CA . SER B 1 72 ? -2.424 13.227 1.784 1 98.88 72 SER B CA 1
ATOM 1034 C C . SER B 1 72 ? -1.433 14.383 1.714 1 98.88 72 SER B C 1
ATOM 1036 O O . SER B 1 72 ? -1.459 15.281 2.557 1 98.88 72 SER B O 1
ATOM 1038 N N . ILE B 1 73 ? -0.681 14.406 0.681 1 98.62 73 ILE B N 1
ATOM 1039 C CA . ILE B 1 73 ? 0.328 15.445 0.51 1 98.62 73 ILE B CA 1
ATOM 1040 C C . ILE B 1 73 ? -0.354 16.797 0.307 1 98.62 73 ILE B C 1
ATOM 1042 O O . ILE B 1 73 ? 0.044 17.797 0.909 1 98.62 73 ILE B O 1
ATOM 1046 N N . LEU B 1 74 ? -1.362 16.844 -0.501 1 98.5 74 LEU B N 1
ATOM 1047 C CA . LEU B 1 74 ? -2.082 18.078 -0.774 1 98.5 74 LEU B CA 1
ATOM 1048 C C . LEU B 1 74 ? -2.713 18.641 0.499 1 98.5 74 LEU B C 1
ATOM 1050 O O . LEU B 1 74 ? -2.658 19.844 0.75 1 98.5 74 LEU B O 1
ATOM 1054 N N . LEU B 1 75 ? -3.234 17.766 1.3 1 98.5 75 LEU B N 1
ATOM 1055 C CA . LEU B 1 75 ? -3.861 18.203 2.543 1 98.5 75 LEU B CA 1
ATOM 1056 C C . LEU B 1 75 ? -2.82 18.75 3.51 1 98.5 75 LEU B C 1
ATOM 1058 O O . LEU B 1 75 ? -3.053 19.781 4.156 1 98.5 75 LEU B O 1
ATOM 1062 N N . ILE B 1 76 ? -1.709 18.188 3.535 1 96.81 76 ILE B N 1
ATOM 1063 C CA . ILE B 1 76 ? -0.685 18.531 4.512 1 96.81 76 ILE B CA 1
ATOM 1064 C C . ILE B 1 76 ? -0.004 19.844 4.102 1 96.81 76 ILE B C 1
ATOM 1066 O O . ILE B 1 76 ? 0.303 20.672 4.949 1 96.81 76 ILE B O 1
ATOM 1070 N N . PHE B 1 77 ? 0.081 20.031 2.812 1 95.75 77 PHE B N 1
ATOM 1071 C CA . PHE B 1 77 ? 0.979 21.109 2.42 1 95.75 77 PHE B CA 1
ATOM 1072 C C . PHE B 1 77 ? 0.206 22.234 1.748 1 95.75 77 PHE B C 1
ATOM 1074 O O . PHE B 1 77 ? 0.716 23.344 1.616 1 95.75 77 PHE B O 1
ATOM 1081 N N . VAL B 1 78 ? -0.89 21.938 1.211 1 90.62 78 VAL B N 1
ATOM 1082 C CA . VAL B 1 78 ? -1.575 22.953 0.417 1 90.62 78 VAL B CA 1
ATOM 1083 C C . VAL B 1 78 ? -2.844 23.406 1.138 1 90.62 78 VAL B C 1
ATOM 1085 O O . VAL B 1 78 ? -3.168 24.594 1.15 1 90.62 78 VAL B O 1
ATOM 1088 N N . ALA B 1 79 ? -3.553 22.484 1.846 1 84.94 79 ALA B N 1
ATOM 1089 C CA . ALA B 1 79 ? -4.867 22.828 2.381 1 84.94 79 ALA B CA 1
ATOM 1090 C C . ALA B 1 79 ? -4.742 23.672 3.654 1 84.94 79 ALA B C 1
ATOM 1092 O O . ALA B 1 79 ? -3.719 23.609 4.34 1 84.94 79 ALA B O 1
#

Radius of gyration: 19.09 Å; Cα contacts (8 Å, |Δi|>4): 292; chains: 2; bounding box: 22×58×42 Å

pLDDT: mean 97.71, std 2.76, range [76.81, 98.94]

Solvent-accessible surface area (backbone atoms only — not comparable to full-atom values): 6963 Å² total; per-residue (Å²): 90,54,49,66,59,26,41,53,50,13,19,54,51,8,16,52,44,3,40,48,5,27,57,44,5,49,54,3,33,46,35,27,51,48,24,37,52,62,26,24,75,76,29,63,88,47,37,72,82,44,45,66,58,49,50,50,39,34,51,57,6,44,50,26,12,53,50,7,41,50,51,14,49,42,27,60,73,68,98,106,48,71,67,18,50,51,45,23,47,22,29,33,47,17,8,56,30,15,27,42,9,1,54,22,7,34,50,32,7,50,54,40,14,54,4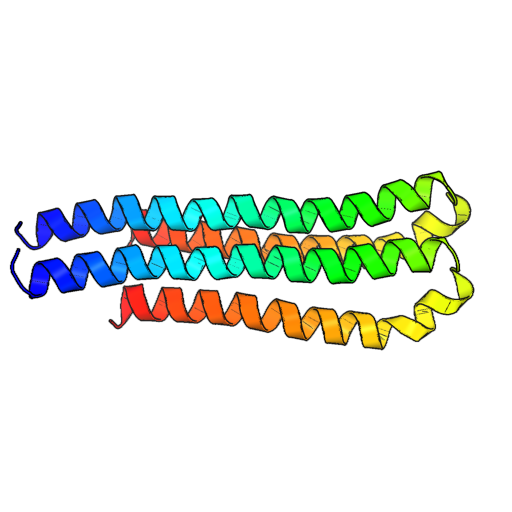8,40,33,48,25,40,74,40,61,87,55,36,73,80,42,46,69,59,51,49,49,54,38,51,58,26,48,52,53,14,53,50,20,46,50,52,17,50,42,25,60,72,69,96

Foldseek 3Di:
DDPVVVLQVCLVVVLVVLLVQLVVLVVQLVVLVVVLVVVCVVPVPCNVVCVVVSVVSNVVSNVRSVVSNVVSCCSNPPD/DDPVVVLQVCLQVVLVVLLVQLVVLVVQLVVLVVVLVVVCVVPVVCNVVCVVVSVVSNVVSNVRSVVSNVSSVCSNPPD

InterPro domains:
  IPR000454 ATP synthase, F0 complex, subunit C [PR00124] (13-32)
  IPR000454 ATP synthase, F0 complex, subunit C [PR00124] (34-49)
  IPR000454 ATP synthase, F0 complex, subunit C [PR00124] (51-76)
  IPR002379 V-ATPase proteolipid subunit C-like domain [PF00137] (14-75)
  IPR035921 F/V-ATP synthase subunit C superfamily [SSF81333] (12-77)
  IPR038662 F1F0 ATP synthase subunit C superfamily [G3DSA:1.20.20.10] (4-79)

Organism: Zymomonas mobilis subsp. mobilis (strain ATCC 31821 / ZM4 / CP4) (NCBI:txid264203)

Nearest PDB structures (foldseek):
  7tk2-assembly1_8  TM=9.139E-01  e=1.224E-03  Saccharomyces cerevisiae
  7tkq-assembly1_6  TM=9.147E-01  e=1.295E-03  Saccharomyces cerevisiae
  7tkg-assembly1_5  TM=8.960E-01  e=1.820E-03  Saccharomyces cerevisiae
  8ki3-assembly1_7  TM=8.911E-01  e=2.416E-03  Homo sapiens
  7tks-assembly1_2  TM=9.105E-01  e=2.707E-03  Saccharomyces cerevisiae

Secondary structure (DSSP, 8-state):
--HHHHHHHHHHHHHHHHHHHHHHHHHHHHHHHHHHHHHHHH-HHHHHHHHHHHHHHHHHHHHHHHHHHHHHHIIIII-/--HHHHHHHHHHHHHHHHHHHHHHHHHHHHHHHHHHHHHHHH-HHHHHHHHHHHHHHHHHHHHHHHHHHHHHHHHHHT-

Sequence (158 aa):
MDVEAARVLGKLVGGGVAAVGAGVASVGVGSVFAGFLESALRNPAAADGQQGRLFIGFAAAELLGLLSFVISILLIFVAMDVEAARVLGKLVGGGVAAVGAGVASVGVGSVFAGFLESALRNPAAADGQQGRLFIGFAAAELLGLLSFVISILLIFVA